Protein AF-A0A920RBY9-F1 (afdb_monomer)

pLDDT: mean 85.94, std 13.8, range [39.0, 98.31]

Secondary structure (DSSP, 8-state):
-----HHHHHHHHHHHHSGGGGG-GGGS-S-EEEEEETT-HHHHHHHHH-EEEEEEEETTEEEEEEEEEEEPPTTSHHHHHHHHHHHHH-TT--SSEEEEEEEE-GGG-EEESPPPP-

Radius of gyration: 16.88 Å; Cα contacts (8 Å, |Δi|>4): 147; chains: 1; bounding box: 34×37×51 Å

Nearest PDB structures (foldseek):
  2hti-assembly1_A-2  TM=7.138E-01  e=3.111E-03  Halalkalibacterium halodurans
  2iab-assembly1_A  TM=7.425E-01  e=2.241E-02  Streptomyces avermitilis
  2fhq-assembly1_B  TM=7.025E-01  e=1.764E-02  Bacteroides thetaiotaomicron VPI-5482
  5jab-assembly1_B  TM=7.226E-01  e=6.197E-02  Mycobacterium tuberculosis H37Rv
  5jab-assembly2_D  TM=7.260E-01  e=6.579E-02  Mycobacterium tuberculosis H37Rv

Structure (mmCIF, N/CA/C/O backbone):
data_AF-A0A920RBY9-F1
#
_entry.id   AF-A0A920RBY9-F1
#
loop_
_atom_site.group_PDB
_atom_site.id
_atom_site.type_symbol
_atom_site.label_atom_id
_atom_site.label_alt_id
_atom_site.label_comp_id
_atom_site.label_asym_id
_atom_site.label_entity_id
_atom_site.label_seq_id
_atom_site.pdbx_PDB_ins_code
_atom_site.Cartn_x
_atom_site.Cartn_y
_atom_site.Cartn_z
_atom_site.occupancy
_atom_site.B_iso_or_equiv
_atom_site.auth_seq_id
_atom_site.auth_comp_id
_atom_site.auth_asym_id
_atom_site.auth_atom_id
_atom_site.pdbx_PDB_model_num
ATOM 1 N N . MET A 1 1 ? 12.821 7.369 -33.695 1.00 39.00 1 MET A N 1
ATOM 2 C CA . MET A 1 1 ? 12.591 7.071 -32.265 1.00 39.00 1 MET A CA 1
ATOM 3 C C . MET A 1 1 ? 13.611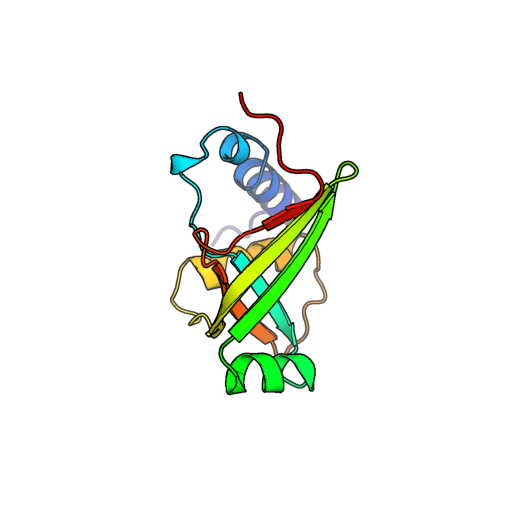 7.872 -31.462 1.00 39.00 1 MET A C 1
ATOM 5 O O . MET A 1 1 ? 14.783 7.532 -31.492 1.00 39.00 1 MET A O 1
ATOM 9 N N . LYS A 1 2 ? 13.224 9.024 -30.893 1.00 44.34 2 LYS A N 1
ATOM 10 C CA . LYS A 1 2 ? 14.146 9.875 -30.120 1.00 44.34 2 LYS A CA 1
ATOM 11 C C . LYS A 1 2 ? 14.302 9.269 -28.726 1.00 44.34 2 LYS A C 1
ATOM 13 O O . LYS A 1 2 ? 13.374 9.325 -27.925 1.00 44.34 2 LYS A O 1
ATOM 18 N N . THR A 1 3 ? 15.452 8.666 -28.452 1.00 47.91 3 THR A N 1
ATOM 19 C CA . THR A 1 3 ? 15.826 8.254 -27.097 1.00 47.91 3 THR A CA 1
ATOM 20 C C . THR A 1 3 ? 16.058 9.526 -26.291 1.00 47.91 3 THR A C 1
ATOM 22 O O . THR A 1 3 ? 17.083 10.178 -26.459 1.00 47.91 3 THR A O 1
ATOM 25 N N . HIS A 1 4 ? 15.082 9.932 -25.477 1.00 60.00 4 HIS A N 1
ATOM 26 C CA . HIS A 1 4 ? 15.275 11.054 -24.563 1.00 60.00 4 HIS A CA 1
ATOM 27 C C . HIS A 1 4 ? 16.429 10.729 -23.610 1.00 60.00 4 HIS A C 1
ATOM 29 O O . HIS A 1 4 ? 16.487 9.617 -23.056 1.00 60.00 4 HIS A O 1
ATOM 35 N N . ASP A 1 5 ? 17.329 11.699 -23.438 1.00 78.38 5 ASP A N 1
ATOM 36 C CA . ASP A 1 5 ? 18.425 11.647 -22.476 1.00 78.38 5 ASP A CA 1
ATOM 37 C C . ASP A 1 5 ? 17.879 11.141 -21.122 1.00 78.38 5 ASP A C 1
ATOM 39 O O . ASP A 1 5 ? 16.795 11.570 -20.700 1.00 78.38 5 ASP A O 1
ATOM 43 N N . PRO A 1 6 ? 18.541 10.177 -20.451 1.00 71.69 6 PRO A N 1
ATOM 44 C CA . PRO A 1 6 ? 18.132 9.712 -19.126 1.00 71.69 6 PRO A CA 1
ATOM 45 C C . PRO A 1 6 ? 17.826 10.850 -18.138 1.00 71.69 6 PRO A C 1
ATOM 47 O O . PRO A 1 6 ? 16.882 10.736 -17.356 1.00 71.69 6 PRO A O 1
ATOM 50 N N . LYS A 1 7 ? 18.561 11.966 -18.216 1.00 74.31 7 LYS A N 1
ATOM 51 C CA . LYS A 1 7 ? 18.362 13.168 -17.400 1.00 74.31 7 LYS A CA 1
ATOM 52 C C . LYS A 1 7 ? 17.057 13.894 -17.735 1.00 74.31 7 LYS A C 1
ATOM 54 O O . LYS A 1 7 ? 16.338 14.317 -16.828 1.00 74.31 7 LYS A O 1
ATOM 59 N N . ASP A 1 8 ? 16.707 13.986 -19.014 1.00 74.81 8 ASP A N 1
ATOM 60 C CA . ASP A 1 8 ? 15.453 14.604 -19.463 1.00 74.81 8 ASP A CA 1
ATOM 61 C C . ASP A 1 8 ? 14.240 13.747 -19.082 1.00 74.81 8 ASP A C 1
ATOM 63 O O . ASP A 1 8 ? 13.212 14.267 -18.649 1.00 74.81 8 ASP A O 1
ATOM 67 N N . ARG A 1 9 ? 14.366 12.415 -19.166 1.00 73.00 9 ARG A N 1
ATOM 68 C CA . ARG A 1 9 ? 13.328 11.492 -18.674 1.00 73.00 9 ARG A CA 1
ATOM 69 C C . ARG A 1 9 ? 13.141 11.595 -17.167 1.00 73.00 9 ARG A C 1
ATOM 71 O O . ARG A 1 9 ? 12.005 11.679 -16.711 1.00 73.00 9 ARG A O 1
ATOM 78 N N . TYR A 1 10 ? 14.236 11.610 -16.409 1.00 71.75 10 TYR A N 1
ATOM 79 C CA . TYR A 1 10 ? 14.188 11.723 -14.955 1.00 71.75 10 TYR A CA 1
ATOM 80 C C . TYR A 1 10 ? 13.546 13.042 -14.508 1.00 71.75 10 TYR A C 1
ATOM 82 O O . TYR A 1 10 ? 12.612 13.040 -13.713 1.00 71.75 10 TYR A O 1
ATOM 90 N N . SER A 1 11 ? 13.991 14.168 -15.070 1.00 74.06 11 SER A N 1
ATOM 91 C CA . SER A 1 11 ? 13.443 15.495 -14.753 1.00 74.06 11 SER A CA 1
ATOM 92 C C . SER A 1 11 ? 11.979 15.654 -15.180 1.00 74.06 11 SER A C 1
ATOM 94 O O . SER A 1 11 ? 11.176 16.208 -14.427 1.00 74.06 11 SER A O 1
ATOM 96 N N . GLY A 1 12 ? 11.599 15.124 -16.347 1.00 75.38 12 GLY A N 1
ATOM 97 C CA . GLY A 1 12 ? 10.210 15.089 -16.799 1.00 75.38 12 GLY A CA 1
ATO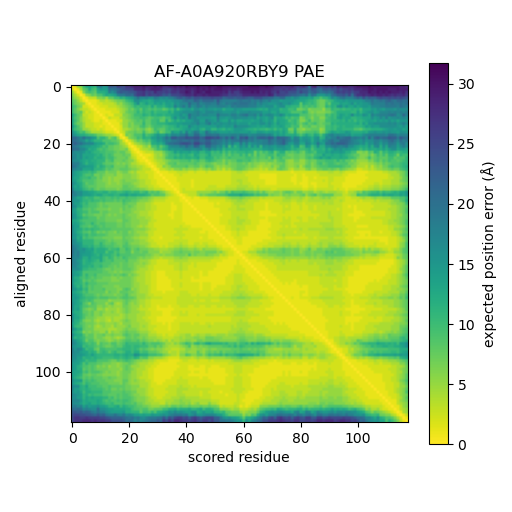M 98 C C . GLY A 1 12 ? 9.310 14.269 -15.873 1.00 75.38 12 GLY A C 1
ATOM 99 O O . GLY A 1 12 ? 8.233 14.739 -15.503 1.00 75.38 12 GLY A O 1
ATOM 100 N N . ALA A 1 13 ? 9.771 13.088 -15.452 1.00 72.81 13 ALA A N 1
ATOM 101 C CA . ALA A 1 13 ? 9.050 12.232 -14.516 1.00 72.81 13 ALA A CA 1
ATOM 102 C C . ALA A 1 13 ? 8.938 12.869 -13.124 1.00 72.81 13 ALA A C 1
ATOM 104 O O . ALA A 1 13 ? 7.857 12.866 -12.549 1.00 72.81 13 ALA A O 1
ATOM 105 N N . LEU A 1 14 ? 10.003 13.499 -12.616 1.00 74.38 14 LEU A N 1
ATOM 106 C CA . LEU A 1 14 ? 9.981 14.202 -11.331 1.00 74.38 14 LEU A CA 1
ATOM 107 C C . LEU A 1 14 ? 8.987 15.371 -11.335 1.00 74.38 14 LEU A C 1
ATOM 109 O O . LEU A 1 14 ? 8.255 15.567 -10.372 1.00 74.38 14 LEU A O 1
ATOM 113 N N . ARG A 1 15 ? 8.908 16.124 -12.439 1.00 73.50 15 ARG A N 1
ATOM 114 C CA . ARG A 1 15 ? 7.911 17.192 -12.599 1.00 73.50 15 ARG A CA 1
ATOM 115 C C . ARG A 1 15 ? 6.484 16.643 -12.672 1.00 73.50 15 ARG A C 1
ATOM 117 O O . ARG A 1 15 ? 5.571 17.285 -12.166 1.00 73.50 15 ARG A O 1
ATOM 124 N N . PHE A 1 16 ? 6.292 15.494 -13.318 1.00 69.69 16 PHE A N 1
ATOM 125 C CA . PHE A 1 16 ? 4.989 14.837 -13.435 1.00 69.69 16 PHE A CA 1
ATOM 126 C C . PHE A 1 16 ? 4.541 14.155 -12.135 1.00 69.69 16 PHE A C 1
ATOM 128 O O . PHE A 1 16 ? 3.351 14.090 -11.890 1.00 69.69 16 PHE A O 1
ATOM 135 N N . LEU A 1 17 ? 5.464 13.673 -11.303 1.00 66.31 17 LEU A N 1
ATOM 136 C CA . LEU A 1 17 ? 5.172 13.029 -10.014 1.00 66.31 17 LEU A CA 1
ATOM 137 C C . LEU A 1 17 ? 5.260 14.005 -8.821 1.00 66.31 17 LEU A C 1
ATOM 139 O O . LEU A 1 17 ? 5.074 13.599 -7.678 1.00 66.31 17 LEU A O 1
ATOM 143 N N . GLY A 1 18 ? 5.588 15.276 -9.075 1.00 63.91 18 GLY A N 1
ATOM 144 C CA . GLY A 1 18 ? 5.779 16.312 -8.058 1.00 63.91 18 GLY A CA 1
ATOM 145 C C . GLY A 1 18 ? 4.481 16.864 -7.454 1.00 63.91 18 GLY A C 1
ATOM 146 O O . GLY A 1 18 ? 3.380 16.581 -7.917 1.00 63.91 18 GLY A O 1
ATOM 147 N N . GLU A 1 19 ? 4.637 17.719 -6.438 1.00 52.81 19 GLU A N 1
ATOM 148 C CA . GLU A 1 19 ? 3.653 18.132 -5.413 1.00 52.81 19 GLU A CA 1
ATOM 149 C C . GLU A 1 19 ? 2.241 18.562 -5.849 1.00 52.81 19 GLU A C 1
ATOM 151 O O . GLU A 1 19 ? 1.346 18.610 -5.006 1.00 52.81 19 GLU A O 1
ATOM 156 N N . ARG A 1 20 ? 1.994 18.864 -7.129 1.00 52.19 20 ARG A N 1
ATOM 157 C CA . ARG A 1 20 ? 0.692 19.391 -7.581 1.00 52.19 20 ARG A CA 1
ATOM 158 C C . ARG A 1 20 ? -0.477 18.438 -7.324 1.00 52.19 20 ARG A C 1
ATOM 160 O O . ARG A 1 20 ? -1.597 18.913 -7.179 1.00 52.19 20 ARG A O 1
ATOM 167 N N . TYR A 1 21 ? -0.221 17.134 -7.232 1.00 54.66 21 TYR A N 1
ATOM 168 C CA . TYR A 1 21 ? -1.268 16.136 -7.013 1.00 54.66 21 TYR A CA 1
ATOM 169 C C . TYR A 1 21 ? -1.724 16.050 -5.551 1.00 54.66 21 TYR A C 1
ATOM 171 O O . TYR A 1 21 ? -2.881 15.745 -5.315 1.00 54.66 21 TYR A O 1
ATOM 179 N N . TYR A 1 22 ? -0.893 16.413 -4.562 1.00 57.78 22 TYR A N 1
ATOM 180 C CA . TYR A 1 22 ? -1.268 16.327 -3.135 1.00 57.78 22 TYR A CA 1
ATOM 181 C C . TYR A 1 22 ? -2.269 17.392 -2.672 1.00 57.78 22 TYR A C 1
ATOM 183 O O . TYR A 1 22 ? -2.762 17.321 -1.551 1.00 57.78 22 TYR A O 1
ATOM 191 N N . GLN A 1 23 ? -2.587 18.370 -3.522 1.00 65.31 23 GLN A N 1
ATOM 192 C CA . GLN A 1 23 ? -3.504 19.465 -3.194 1.00 65.31 23 GLN A CA 1
ATOM 193 C C . GLN A 1 23 ? -4.961 19.193 -3.604 1.00 65.31 23 GLN A C 1
ATOM 195 O O . GLN A 1 23 ? -5.825 20.016 -3.310 1.00 65.31 23 GLN A O 1
ATOM 200 N N . ARG A 1 24 ? -5.243 18.072 -4.284 1.00 71.56 24 ARG A N 1
ATOM 201 C CA . ARG A 1 24 ? -6.582 17.714 -4.783 1.00 71.56 24 ARG A CA 1
ATOM 202 C C . ARG A 1 24 ? -7.005 16.335 -4.269 1.00 71.56 24 ARG A C 1
ATOM 204 O O . ARG A 1 24 ? -6.764 15.342 -4.952 1.00 71.56 24 ARG A O 1
ATOM 211 N N . PRO A 1 25 ? -7.573 16.246 -3.052 1.00 69.06 25 PRO A N 1
ATOM 212 C CA . PRO A 1 25 ? -7.907 14.967 -2.419 1.00 69.06 25 PRO A CA 1
ATOM 213 C C . PRO A 1 25 ? -8.912 14.136 -3.231 1.00 69.06 25 PRO A C 1
ATOM 215 O O . PRO A 1 25 ? -8.870 12.913 -3.190 1.00 69.06 25 PRO A O 1
ATOM 218 N N . ASP A 1 26 ? -9.778 14.788 -4.003 1.00 75.38 26 ASP A N 1
ATOM 219 C CA . ASP A 1 26 ? -10.773 14.181 -4.890 1.00 75.38 26 ASP A CA 1
ATOM 220 C C . ASP A 1 26 ? -10.177 13.533 -6.151 1.00 75.38 26 ASP A C 1
ATOM 222 O O . ASP A 1 26 ? -10.822 12.692 -6.775 1.00 75.38 26 ASP A O 1
ATOM 226 N N . GLU A 1 27 ? -8.941 13.883 -6.515 1.00 76.88 27 GLU A N 1
ATOM 227 C CA . GLU A 1 27 ? -8.221 13.269 -7.636 1.00 76.88 27 GLU A CA 1
ATOM 228 C C . GLU A 1 27 ? -7.426 12.018 -7.215 1.00 76.88 27 GLU A C 1
ATOM 230 O O . GLU A 1 27 ? -6.832 11.348 -8.066 1.00 76.88 27 GLU A O 1
ATOM 235 N N . PHE A 1 28 ? -7.412 11.670 -5.921 1.00 76.88 28 PHE A N 1
ATOM 236 C CA . PHE A 1 28 ? -6.749 10.459 -5.446 1.00 76.88 28 PHE A CA 1
ATOM 237 C C . PHE A 1 28 ? -7.584 9.218 -5.724 1.00 76.88 28 PHE A C 1
ATOM 239 O O . PHE A 1 28 ? -8.777 9.145 -5.434 1.00 76.88 28 PHE A O 1
ATOM 246 N N . VAL A 1 29 ? -6.909 8.194 -6.242 1.00 81.94 29 VAL A N 1
ATOM 247 C CA . VAL A 1 29 ? -7.469 6.849 -6.261 1.00 81.94 29 VAL A CA 1
ATOM 248 C C . VAL A 1 29 ? -7.412 6.298 -4.847 1.00 81.94 29 VAL A C 1
ATOM 250 O O . VAL A 1 29 ? -6.365 6.304 -4.204 1.00 81.94 29 VAL A O 1
ATOM 253 N N . ASP A 1 30 ? -8.546 5.779 -4.402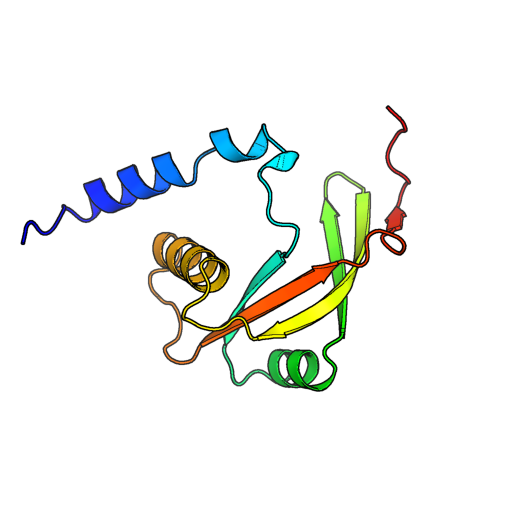 1.00 87.50 30 ASP A N 1
ATOM 254 C CA . ASP A 1 30 ? -8.767 5.296 -3.044 1.00 87.50 30 ASP A CA 1
ATOM 255 C C . ASP A 1 30 ? -8.153 3.907 -2.754 1.00 87.50 30 ASP A C 1
ATOM 257 O O . ASP A 1 30 ? -8.493 3.232 -1.785 1.00 87.50 30 ASP A O 1
ATOM 261 N N . GLU A 1 31 ? -7.246 3.447 -3.617 1.00 94.31 31 GLU A N 1
ATOM 262 C CA . GLU A 1 31 ? -6.561 2.164 -3.503 1.00 94.31 31 GLU A CA 1
ATOM 263 C C . GLU A 1 31 ? -5.054 2.397 -3.377 1.00 94.31 31 GLU A C 1
ATOM 265 O O . GLU A 1 31 ? -4.399 2.948 -4.267 1.00 94.31 31 GLU A O 1
ATOM 270 N N . LEU A 1 32 ? -4.485 1.940 -2.264 1.00 94.81 32 LEU A N 1
ATOM 271 C CA . LEU A 1 32 ? -3.048 1.996 -2.022 1.00 94.81 32 LEU A CA 1
ATOM 272 C C . LEU A 1 32 ? -2.372 0.842 -2.765 1.00 94.81 32 LEU A C 1
ATOM 274 O O . LEU A 1 32 ? -2.932 -0.245 -2.880 1.00 94.81 32 LEU A O 1
ATOM 278 N N . THR A 1 33 ? -1.146 1.040 -3.249 1.00 96.56 33 THR A N 1
ATOM 279 C CA . THR A 1 33 ? -0.422 -0.004 -3.990 1.00 96.56 33 THR A CA 1
ATOM 280 C C . THR A 1 33 ? 1.001 -0.192 -3.494 1.00 96.56 33 THR A C 1
ATOM 282 O O .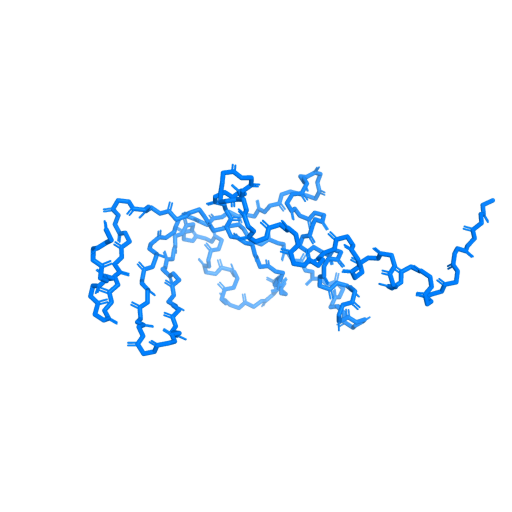 THR A 1 33 ? 1.667 0.756 -3.081 1.00 96.56 33 THR A O 1
ATOM 285 N N . ALA A 1 34 ? 1.495 -1.428 -3.570 1.00 95.50 34 ALA A N 1
ATOM 286 C CA . ALA A 1 34 ? 2.884 -1.754 -3.271 1.00 95.50 34 ALA A CA 1
ATOM 287 C C . ALA A 1 34 ? 3.474 -2.675 -4.340 1.00 95.50 34 ALA A C 1
ATOM 289 O O . ALA A 1 34 ? 2.845 -3.649 -4.755 1.00 95.50 34 ALA A O 1
ATOM 290 N N . LEU A 1 35 ? 4.709 -2.385 -4.756 1.00 96.00 35 LEU A N 1
ATOM 291 C CA . LEU A 1 35 ? 5.512 -3.296 -5.564 1.00 96.00 35 LEU A CA 1
ATOM 292 C C . LEU A 1 35 ? 6.217 -4.276 -4.625 1.00 96.00 35 LEU A C 1
ATOM 294 O O . LEU A 1 35 ? 6.990 -3.872 -3.757 1.00 96.00 35 LEU A O 1
ATOM 298 N N . CYS A 1 36 ? 5.962 -5.567 -4.803 1.00 94.69 36 CYS A N 1
ATOM 299 C CA . CYS A 1 36 ? 6.488 -6.618 -3.944 1.00 94.69 36 CYS A CA 1
ATOM 300 C C . CYS A 1 36 ? 7.201 -7.696 -4.760 1.00 94.69 36 CYS A C 1
ATOM 302 O O . CYS A 1 36 ? 6.846 -7.970 -5.906 1.00 94.69 36 CYS A O 1
ATOM 304 N N . GLN A 1 37 ? 8.176 -8.366 -4.151 1.00 92.19 37 GLN A N 1
ATOM 305 C CA . GLN A 1 37 ? 8.769 -9.569 -4.728 1.00 92.19 37 GLN A CA 1
ATOM 306 C C . GLN A 1 37 ? 7.829 -10.764 -4.521 1.00 92.19 37 GLN A C 1
ATOM 308 O O . GLN A 1 37 ? 7.379 -11.022 -3.401 1.00 92.19 37 GLN A O 1
ATOM 313 N N . VAL A 1 38 ? 7.550 -11.504 -5.597 1.00 86.56 38 VAL A N 1
ATOM 314 C CA . VAL A 1 38 ? 6.463 -12.503 -5.632 1.00 86.56 38 VAL A CA 1
ATOM 315 C C . VAL A 1 38 ? 6.663 -13.680 -4.658 1.00 86.56 38 VAL A C 1
ATOM 317 O O . VAL A 1 38 ? 5.696 -14.232 -4.140 1.00 86.56 38 VAL A O 1
ATOM 320 N N . ASP A 1 39 ? 7.913 -14.038 -4.352 1.00 83.94 39 ASP A N 1
ATOM 321 C CA . ASP A 1 39 ? 8.254 -15.276 -3.631 1.00 83.94 39 ASP A CA 1
ATOM 322 C C . ASP A 1 39 ? 8.396 -15.141 -2.116 1.00 83.94 39 ASP A C 1
ATOM 324 O O . ASP A 1 39 ? 8.854 -16.061 -1.437 1.00 83.94 39 ASP A O 1
ATOM 328 N N . THR A 1 40 ? 7.977 -14.013 -1.554 1.00 92.25 40 THR A N 1
ATOM 329 C CA . THR A 1 40 ? 8.000 -13.848 -0.100 1.00 92.25 40 THR A CA 1
ATOM 330 C C . THR A 1 40 ? 6.800 -14.544 0.547 1.00 92.25 40 THR A C 1
ATOM 332 O O . THR A 1 40 ? 5.683 -14.523 0.023 1.00 92.25 40 THR A O 1
ATOM 335 N N . LEU A 1 41 ? 7.009 -15.138 1.729 1.00 95.44 41 LEU A N 1
ATOM 336 C CA . LEU A 1 41 ? 5.922 -15.731 2.523 1.00 95.44 41 LEU A CA 1
ATOM 337 C C . LEU A 1 41 ? 4.813 -14.711 2.815 1.00 95.44 41 LEU A C 1
ATOM 339 O O . LEU A 1 41 ? 3.635 -15.060 2.792 1.00 95.44 41 LEU A O 1
ATOM 343 N N . LEU A 1 42 ? 5.195 -13.449 3.026 1.00 94.75 42 LEU A N 1
ATOM 344 C CA . LEU A 1 42 ? 4.272 -12.344 3.253 1.00 94.75 42 LEU A CA 1
ATOM 345 C C . LEU A 1 42 ? 3.329 -12.132 2.063 1.00 94.75 42 LEU A C 1
ATOM 347 O O . LEU A 1 42 ? 2.117 -12.145 2.248 1.00 94.75 42 LEU A O 1
ATOM 351 N N . VAL A 1 43 ? 3.859 -11.985 0.844 1.00 95.31 43 VAL A N 1
ATOM 352 C CA . VAL A 1 43 ? 3.035 -11.771 -0.360 1.00 95.31 43 VAL A CA 1
ATOM 353 C C . VAL A 1 43 ? 2.086 -12.942 -0.589 1.00 95.31 43 VAL A C 1
ATOM 355 O O . VAL A 1 43 ? 0.904 -12.732 -0.854 1.00 95.31 43 VAL A O 1
ATOM 358 N N . ARG A 1 44 ? 2.569 -14.177 -0.416 1.00 94.75 44 ARG A N 1
ATOM 359 C CA . ARG A 1 44 ? 1.728 -15.376 -0.537 1.00 94.75 44 ARG A CA 1
ATOM 360 C C . ARG A 1 44 ? 0.583 -15.367 0.476 1.00 94.75 44 ARG A C 1
ATOM 362 O O . ARG A 1 44 ? -0.553 -15.653 0.109 1.00 94.75 44 ARG A O 1
ATOM 369 N N . ALA A 1 45 ? 0.862 -15.002 1.728 1.00 96.31 45 ALA A N 1
ATOM 370 C CA . ALA A 1 45 ? -0.160 -14.892 2.765 1.00 96.31 45 ALA A CA 1
ATOM 371 C C . ALA A 1 45 ? -1.178 -13.782 2.457 1.00 96.31 45 ALA A C 1
ATOM 373 O O . ALA A 1 45 ? -2.378 -14.017 2.574 1.00 96.31 45 ALA A O 1
ATOM 374 N N . LEU A 1 46 ? -0.716 -12.609 2.018 1.00 96.94 46 LEU A N 1
ATOM 375 C CA . LEU A 1 46 ? -1.574 -11.477 1.661 1.00 96.94 46 LEU A CA 1
ATOM 376 C C . LEU A 1 46 ? -2.523 -11.822 0.508 1.00 96.94 46 LEU A C 1
ATOM 378 O O . LEU A 1 46 ? -3.726 -11.592 0.620 1.00 96.94 46 LEU A O 1
ATOM 382 N N . VAL A 1 47 ? -2.010 -12.440 -0.560 1.00 94.69 47 VAL A N 1
ATOM 383 C CA . VAL A 1 47 ? -2.823 -12.868 -1.709 1.00 94.69 47 VAL A CA 1
ATOM 384 C C . VAL A 1 47 ? -3.812 -13.965 -1.313 1.00 94.69 47 VAL A C 1
ATOM 386 O O . VAL A 1 47 ? -4.971 -13.906 -1.707 1.00 94.69 47 VAL A O 1
ATOM 389 N N . ALA A 1 48 ? -3.396 -14.942 -0.502 1.00 96.00 48 ALA A N 1
ATOM 390 C CA . ALA A 1 48 ? -4.272 -16.036 -0.082 1.00 96.00 48 ALA A CA 1
ATOM 391 C C . ALA A 1 48 ? -5.379 -15.589 0.886 1.00 96.00 48 ALA A C 1
ATOM 393 O O . ALA A 1 48 ? -6.478 -16.140 0.865 1.00 96.00 48 ALA A O 1
ATOM 394 N N . LYS A 1 49 ? -5.094 -14.624 1.769 1.00 97.31 49 LYS A N 1
ATOM 395 C CA . LYS A 1 49 ? -6.067 -14.113 2.748 1.00 97.31 49 LYS A CA 1
ATOM 396 C C . LYS A 1 49 ? -6.948 -13.002 2.188 1.00 97.31 49 LYS A C 1
ATOM 398 O O . LYS A 1 49 ? -8.032 -12.790 2.727 1.00 97.31 49 LYS A O 1
ATOM 403 N N . GLN A 1 50 ? -6.478 -12.292 1.159 1.00 98.00 50 GLN A N 1
ATOM 404 C CA . GLN A 1 50 ? -7.146 -11.147 0.525 1.00 98.00 50 GLN A CA 1
ATOM 405 C C . GLN A 1 50 ? -7.563 -10.047 1.508 1.00 98.00 50 GLN A C 1
ATOM 407 O O . GLN A 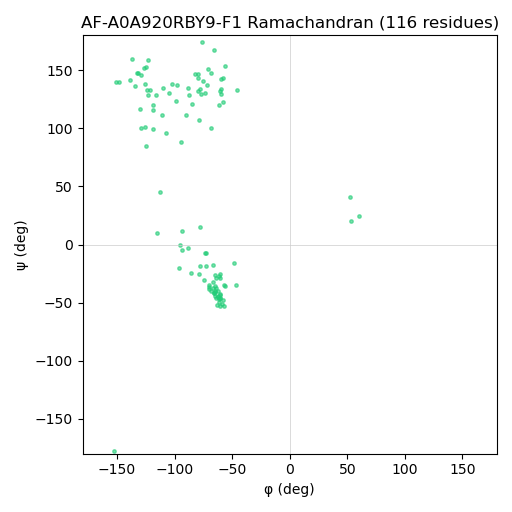1 50 ? -8.455 -9.247 1.225 1.00 98.00 50 GLN A O 1
ATOM 412 N N . LYS A 1 51 ? -6.945 -10.026 2.691 1.00 97.38 51 LYS A N 1
ATOM 413 C CA . LYS A 1 51 ? -7.241 -9.110 3.784 1.00 97.38 51 LYS A CA 1
ATOM 414 C C . LYS A 1 51 ? -5.988 -8.884 4.607 1.00 97.38 51 LYS A C 1
ATOM 416 O O . LYS A 1 51 ? -5.248 -9.827 4.895 1.00 97.38 51 LYS A O 1
ATOM 421 N N . CYS A 1 52 ? -5.789 -7.646 5.021 1.00 97.81 52 CYS A N 1
ATOM 422 C CA . CYS A 1 52 ? -4.782 -7.265 6.000 1.00 97.81 52 CYS A CA 1
ATOM 423 C C . CYS A 1 52 ? -5.233 -5.997 6.721 1.00 97.81 52 CYS A C 1
ATOM 425 O O . CYS A 1 52 ? -6.309 -5.471 6.448 1.00 97.81 52 CYS A O 1
ATOM 427 N N . ALA A 1 53 ? -4.393 -5.492 7.613 1.00 97.00 53 ALA A N 1
ATOM 428 C CA . ALA A 1 53 ? -4.484 -4.113 8.046 1.00 97.00 53 ALA A CA 1
ATOM 429 C C . ALA A 1 53 ? -3.146 -3.430 7.792 1.00 97.00 53 ALA A C 1
ATOM 431 O O . ALA A 1 53 ? -2.093 -3.998 8.095 1.00 97.00 53 ALA A O 1
ATOM 432 N N . LEU A 1 54 ? -3.196 -2.242 7.203 1.00 97.06 54 LEU A N 1
ATOM 433 C CA . LEU A 1 54 ? -2.039 -1.372 7.082 1.00 97.06 54 LEU A CA 1
ATOM 434 C C . LEU A 1 54 ? -1.964 -0.497 8.329 1.00 97.06 54 LEU A C 1
ATOM 436 O O . LEU A 1 54 ? -2.974 0.047 8.774 1.00 97.06 54 LEU A O 1
ATOM 440 N N . ARG A 1 55 ? -0.763 -0.376 8.891 1.00 96.50 55 ARG A N 1
ATOM 441 C CA . ARG A 1 55 ? -0.475 0.512 10.013 1.00 96.50 55 ARG A CA 1
ATOM 442 C C . ARG A 1 55 ? 0.512 1.573 9.553 1.00 96.50 55 ARG A C 1
ATOM 444 O O . ARG A 1 55 ? 1.556 1.223 9.006 1.00 96.50 55 ARG A O 1
ATOM 451 N N . PHE A 1 56 ? 0.188 2.835 9.802 1.00 94.31 56 PHE A N 1
ATOM 452 C CA . PHE A 1 56 ? 1.065 3.966 9.521 1.00 94.31 56 PHE A CA 1
ATOM 453 C C . PHE A 1 56 ? 1.292 4.758 10.799 1.00 94.31 56 PHE A C 1
ATOM 455 O O . PHE A 1 56 ? 0.331 5.139 11.455 1.00 94.31 56 PHE A O 1
ATOM 462 N N . ASP A 1 57 ? 2.546 5.032 11.134 1.00 94.44 57 ASP A N 1
ATOM 463 C CA . ASP A 1 57 ? 2.912 5.881 12.264 1.00 94.44 57 ASP A CA 1
ATOM 464 C C . ASP A 1 57 ? 3.52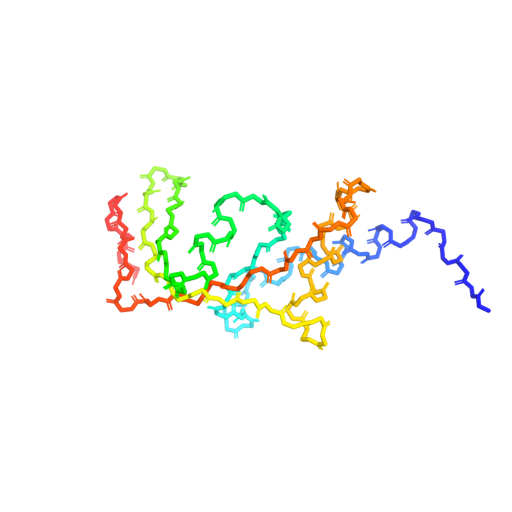4 7.175 11.696 1.00 94.44 57 ASP A C 1
ATOM 466 O O . ASP A 1 57 ? 4.589 7.148 11.074 1.00 94.44 57 ASP A O 1
ATOM 470 N N . ALA A 1 58 ? 2.835 8.308 11.851 1.00 88.44 58 ALA A N 1
ATOM 471 C CA . ALA A 1 58 ? 3.260 9.602 11.317 1.00 88.44 58 ALA A CA 1
ATOM 472 C C . ALA A 1 58 ? 2.798 10.753 12.219 1.00 88.44 58 ALA A C 1
ATOM 474 O O . ALA A 1 58 ? 1.678 10.750 12.712 1.00 88.44 58 ALA A O 1
ATOM 475 N N . HIS A 1 59 ? 3.650 11.763 12.421 1.00 87.75 59 HIS A N 1
ATOM 476 C CA . HIS A 1 59 ? 3.302 12.988 13.160 1.00 87.75 59 HIS A CA 1
ATOM 477 C C . HIS A 1 59 ? 2.695 12.753 14.562 1.00 87.75 59 HIS A C 1
ATOM 479 O O . HIS A 1 59 ? 1.772 13.454 14.963 1.00 87.75 59 HIS A O 1
ATOM 485 N N . ASN A 1 60 ? 3.229 11.786 15.320 1.00 90.75 60 ASN A N 1
ATOM 486 C CA . ASN A 1 60 ? 2.697 11.348 16.623 1.00 90.75 60 ASN A CA 1
ATOM 487 C C . ASN A 1 60 ? 1.256 10.807 16.569 1.00 90.75 60 ASN A C 1
ATOM 489 O O . ASN A 1 60 ? 0.554 10.826 17.577 1.00 90.75 60 ASN A O 1
ATOM 493 N N . GLN A 1 61 ? 0.834 10.315 15.407 1.00 93.06 61 GLN A N 1
ATOM 494 C CA . GLN A 1 61 ? -0.440 9.650 15.197 1.00 93.06 61 GLN A CA 1
ATOM 495 C C . GLN A 1 61 ? -0.206 8.281 14.557 1.00 93.06 61 GLN A C 1
ATOM 497 O O . GLN A 1 61 ? 0.632 8.121 13.668 1.00 93.06 61 GLN A O 1
ATOM 502 N N . THR A 1 62 ? -0.944 7.282 15.025 1.00 95.56 62 THR A N 1
ATOM 503 C CA . THR A 1 62 ? -0.987 5.946 14.430 1.00 95.56 62 THR A CA 1
ATOM 504 C C . THR A 1 62 ? -2.293 5.801 13.674 1.00 95.56 62 THR A C 1
ATOM 506 O O . THR A 1 62 ? -3.343 6.060 14.245 1.00 95.56 62 THR A O 1
ATOM 509 N N . TYR A 1 63 ? -2.248 5.343 12.429 1.00 94.31 63 TYR A N 1
ATOM 510 C CA . TYR A 1 63 ? -3.417 5.013 11.621 1.00 94.31 63 TYR A CA 1
ATOM 511 C C . TYR A 1 63 ? -3.489 3.507 11.425 1.00 94.31 63 TYR A C 1
ATOM 513 O O . TYR A 1 63 ? -2.487 2.875 11.082 1.00 94.31 63 TYR A O 1
ATOM 521 N N . TYR A 1 64 ? -4.677 2.942 11.600 1.00 96.94 64 TYR A N 1
ATOM 522 C CA . TYR A 1 64 ? -4.972 1.540 11.349 1.00 96.94 64 TYR A CA 1
ATOM 523 C C . TYR A 1 64 ? -6.037 1.437 10.259 1.00 96.94 64 TYR A C 1
ATOM 525 O O . TYR A 1 64 ? -7.164 1.894 10.436 1.00 96.94 64 TYR A O 1
ATOM 533 N N . LEU A 1 65 ? -5.671 0.847 9.120 1.00 96.25 65 LEU A N 1
ATOM 534 C CA . LEU A 1 65 ? -6.521 0.732 7.937 1.00 96.25 65 LEU A CA 1
ATOM 535 C C . LEU A 1 65 ? -6.763 -0.746 7.616 1.00 96.25 65 LEU A C 1
ATOM 537 O O . LEU A 1 65 ? -5.900 -1.387 7.008 1.00 96.25 65 LEU A O 1
ATOM 541 N N . PRO A 1 66 ? -7.912 -1.326 7.998 1.00 98.00 66 PRO A N 1
ATOM 542 C CA . PRO A 1 66 ? -8.328 -2.622 7.481 1.00 98.00 66 PRO A CA 1
ATOM 543 C C . PRO A 1 66 ? -8.476 -2.544 5.961 1.00 98.00 66 PRO A C 1
ATOM 545 O O . PRO A 1 66 ? -9.161 -1.661 5.454 1.00 98.00 66 PRO A O 1
ATOM 548 N N . CYS A 1 67 ? -7.864 -3.469 5.226 1.00 98.19 67 CYS A N 1
ATOM 549 C CA . CYS A 1 67 ? -7.882 -3.473 3.767 1.00 98.19 67 CYS A CA 1
ATOM 550 C C . CYS A 1 67 ? -8.302 -4.830 3.212 1.00 98.19 67 CYS A C 1
ATOM 552 O O . CYS A 1 67 ? -7.930 -5.882 3.743 1.00 98.19 67 CYS A O 1
ATOM 554 N N . SER A 1 68 ? -9.003 -4.803 2.078 1.00 98.19 68 SER A N 1
ATOM 555 C CA . SER A 1 68 ? -9.007 -5.944 1.161 1.00 98.19 68 SER A CA 1
ATOM 556 C C . SER A 1 68 ? -7.768 -5.892 0.268 1.00 98.19 68 SER A C 1
ATOM 558 O O . SER A 1 68 ? -7.266 -4.811 -0.042 1.00 98.19 68 SER A O 1
ATOM 560 N N . VAL A 1 69 ? -7.245 -7.060 -0.098 1.00 98.31 69 VAL A N 1
ATOM 561 C CA . VAL A 1 69 ? -5.997 -7.197 -0.854 1.00 98.31 69 VAL A CA 1
ATOM 562 C C . VAL A 1 69 ? -6.256 -7.938 -2.152 1.00 98.31 69 VAL A C 1
ATOM 564 O O . VAL A 1 69 ? -6.874 -9.006 -2.157 1.00 98.31 69 VAL A O 1
ATOM 567 N N . ARG A 1 70 ? -5.720 -7.405 -3.248 1.00 97.12 70 ARG A N 1
ATOM 568 C CA . ARG A 1 70 ? -5.745 -8.045 -4.565 1.00 97.12 70 ARG A CA 1
ATOM 569 C C . ARG A 1 70 ? -4.403 -7.914 -5.271 1.00 97.12 70 ARG A C 1
ATOM 571 O O . ARG A 1 70 ? -3.609 -7.027 -4.970 1.00 97.12 70 ARG A O 1
ATOM 578 N N . SER A 1 71 ? -4.159 -8.779 -6.247 1.00 96.94 71 SER A N 1
ATOM 579 C CA . SER A 1 71 ? -3.120 -8.525 -7.245 1.00 96.94 71 SER A CA 1
ATOM 580 C C . SER A 1 71 ? -3.665 -7.556 -8.292 1.00 96.94 71 SER A C 1
ATOM 582 O O . SER A 1 71 ? -4.777 -7.747 -8.783 1.00 96.94 71 SER A O 1
ATOM 584 N N . VAL A 1 72 ? -2.891 -6.525 -8.619 1.00 97.56 72 VAL A N 1
ATOM 585 C CA . VAL A 1 72 ? -3.233 -5.552 -9.663 1.00 97.56 72 VAL A CA 1
ATOM 586 C C . VAL A 1 72 ? -2.721 -6.080 -11.001 1.00 97.56 72 VAL A C 1
ATOM 588 O O . VAL A 1 72 ? -1.556 -6.480 -11.105 1.00 97.56 72 VAL A O 1
ATOM 591 N N . ALA A 1 73 ? -3.584 -6.122 -12.015 1.00 96.75 73 ALA A N 1
ATOM 592 C CA . ALA A 1 73 ? -3.220 -6.610 -13.340 1.00 96.75 73 ALA A CA 1
ATOM 593 C C . ALA A 1 73 ? -2.281 -5.623 -14.048 1.00 96.75 73 ALA A C 1
ATOM 595 O O . ALA A 1 73 ? -2.336 -4.415 -13.820 1.00 96.75 73 ALA A O 1
ATOM 596 N N . LYS A 1 74 ? -1.408 -6.125 -14.929 1.00 95.06 74 LYS A N 1
ATOM 597 C CA . LYS A 1 74 ? -0.382 -5.297 -15.593 1.00 95.06 74 LYS A CA 1
ATOM 598 C C . LYS A 1 74 ? -0.984 -4.234 -16.506 1.00 95.06 74 LYS A C 1
ATOM 600 O O . LYS A 1 74 ? -0.349 -3.215 -16.768 1.00 95.06 74 LYS A O 1
ATOM 605 N N . GLU A 1 75 ? -2.184 -4.495 -16.999 1.00 96.00 75 GLU A N 1
ATOM 606 C CA . GLU A 1 75 ? -2.943 -3.656 -17.915 1.00 96.00 75 GLU A CA 1
ATOM 607 C C . GLU A 1 75 ? -3.611 -2.479 -17.187 1.00 96.00 75 GLU A C 1
ATOM 609 O O . GLU A 1 75 ? -3.975 -1.493 -17.825 1.00 96.00 75 GLU A O 1
ATOM 614 N N . GLU A 1 76 ? -3.752 -2.551 -15.859 1.00 95.25 76 GLU A N 1
ATOM 615 C CA . GLU A 1 76 ? -4.340 -1.479 -15.061 1.00 95.25 76 GLU A CA 1
ATOM 616 C C . GLU A 1 76 ? -3.368 -0.303 -14.891 1.00 95.25 76 GLU A C 1
ATOM 618 O O . GLU A 1 76 ? -2.173 -0.473 -14.622 1.00 95.25 76 GLU A O 1
ATOM 623 N N . SER A 1 77 ? -3.904 0.919 -14.953 1.00 92.00 77 SER A N 1
ATOM 624 C CA . SER A 1 77 ? -3.132 2.150 -14.740 1.00 92.00 77 SER A CA 1
ATOM 625 C C . SER A 1 77 ? -2.427 2.177 -13.382 1.00 92.00 77 SER A C 1
ATOM 627 O O . SER A 1 77 ? -1.308 2.679 -13.295 1.00 92.00 77 SER A O 1
ATOM 629 N N . LEU A 1 78 ? -3.042 1.600 -12.341 1.00 92.19 78 LEU A N 1
ATOM 630 C CA . LEU A 1 78 ? -2.444 1.492 -11.008 1.00 92.19 78 LEU A CA 1
ATOM 631 C C . LEU A 1 78 ? -1.142 0.691 -11.039 1.00 92.19 78 LEU A C 1
ATOM 633 O O . LEU A 1 78 ? -0.135 1.168 -10.527 1.00 92.19 78 LEU A O 1
ATOM 637 N N . TYR A 1 79 ? -1.114 -0.463 -11.714 1.00 95.44 79 TYR A N 1
ATOM 638 C CA . TYR A 1 79 ? 0.116 -1.245 -11.853 1.00 95.44 79 TYR A CA 1
ATOM 639 C 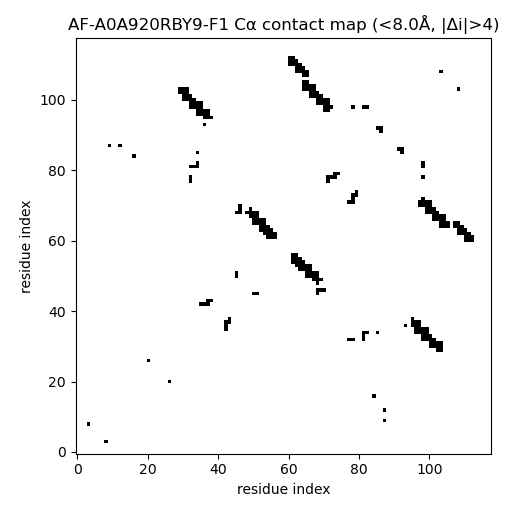C . TYR A 1 79 ? 1.218 -0.421 -12.519 1.00 95.44 79 TYR A C 1
ATOM 641 O O . TYR A 1 79 ? 2.353 -0.388 -12.037 1.00 95.44 79 TYR A O 1
ATOM 649 N N . GLN A 1 80 ? 0.889 0.247 -13.629 1.00 92.94 80 GLN A N 1
ATOM 650 C CA . GLN A 1 80 ? 1.853 1.050 -14.379 1.00 92.94 80 GLN A CA 1
ATOM 651 C C . GLN A 1 80 ? 2.394 2.198 -13.524 1.00 92.94 80 GLN A C 1
ATOM 653 O O . GLN A 1 80 ? 3.608 2.396 -13.472 1.00 92.94 80 GLN A O 1
ATOM 658 N N . LEU A 1 81 ? 1.520 2.908 -12.809 1.00 90.12 81 LEU A N 1
ATOM 659 C CA . LEU A 1 81 ? 1.909 3.997 -11.921 1.00 90.12 81 LEU A CA 1
ATOM 660 C C . LEU A 1 81 ? 2.871 3.506 -10.834 1.00 90.12 81 LEU A C 1
ATOM 662 O O . LEU A 1 81 ? 3.964 4.056 -10.698 1.00 90.12 81 LEU A O 1
ATOM 666 N N . THR A 1 82 ? 2.517 2.435 -10.117 1.00 92.81 82 THR A N 1
ATOM 667 C CA . THR A 1 82 ? 3.365 1.865 -9.062 1.00 92.81 82 THR A CA 1
ATOM 668 C C . THR A 1 82 ? 4.706 1.405 -9.624 1.00 92.81 82 THR A C 1
ATOM 670 O O . THR A 1 82 ? 5.755 1.710 -9.051 1.00 92.81 82 THR A O 1
ATOM 673 N N . TYR A 1 83 ? 4.699 0.689 -10.752 1.00 93.19 83 TYR A N 1
ATOM 674 C CA . TYR A 1 83 ? 5.912 0.163 -11.369 1.00 93.19 83 TYR A CA 1
ATOM 675 C C . TYR A 1 83 ? 6.852 1.282 -11.822 1.00 93.19 83 TYR A C 1
ATOM 677 O O . TYR A 1 83 ? 8.024 1.282 -11.445 1.00 93.19 83 TYR A O 1
ATOM 685 N N . TRP A 1 84 ? 6.358 2.252 -12.597 1.00 89.75 84 TRP A N 1
ATOM 686 C CA . TRP A 1 84 ? 7.194 3.322 -13.143 1.00 89.75 84 TRP A CA 1
ATOM 687 C C . TRP A 1 84 ? 7.676 4.291 -12.068 1.00 89.75 84 TRP A C 1
ATOM 689 O O . TRP A 1 84 ? 8.837 4.699 -12.121 1.00 89.75 84 TRP A O 1
ATOM 699 N N . HIS A 1 85 ? 6.845 4.587 -11.062 1.00 87.44 85 HIS A N 1
ATOM 700 C CA . HIS A 1 85 ? 7.269 5.347 -9.888 1.00 87.44 85 HIS A CA 1
ATOM 701 C C . HIS A 1 85 ? 8.444 4.650 -9.189 1.00 87.44 85 HIS A C 1
ATOM 703 O O . HIS A 1 85 ? 9.508 5.239 -9.017 1.00 87.44 85 HIS A O 1
ATOM 709 N N . ASN A 1 86 ? 8.305 3.363 -8.857 1.00 90.81 86 ASN A N 1
ATOM 710 C CA . ASN A 1 86 ? 9.382 2.619 -8.205 1.00 90.81 86 ASN A CA 1
ATOM 711 C C . ASN A 1 86 ? 10.620 2.491 -9.103 1.00 90.81 86 ASN A C 1
ATOM 713 O O . ASN A 1 86 ? 11.738 2.589 -8.608 1.00 90.81 86 ASN A O 1
ATOM 717 N N . ARG A 1 87 ? 10.451 2.315 -10.420 1.00 87.94 87 ARG A N 1
ATOM 718 C CA . ARG A 1 87 ? 11.567 2.165 -11.368 1.00 87.94 87 ARG A CA 1
ATOM 719 C C . ARG A 1 87 ? 12.390 3.440 -11.494 1.00 87.94 87 ARG A C 1
ATOM 721 O O . ARG A 1 87 ? 13.593 3.356 -11.739 1.00 87.94 87 ARG A O 1
ATOM 728 N N . LEU A 1 88 ? 11.747 4.597 -11.344 1.00 85.25 88 LEU A N 1
ATOM 729 C CA . LEU A 1 88 ? 12.405 5.897 -11.386 1.00 85.25 88 LEU A CA 1
ATOM 730 C C . LEU A 1 88 ? 13.388 6.076 -10.222 1.00 85.25 88 LEU A C 1
ATOM 732 O O . LEU A 1 88 ? 14.486 6.585 -10.434 1.00 85.25 88 LEU A O 1
ATOM 736 N N . PHE A 1 89 ? 13.005 5.637 -9.020 1.00 83.56 89 PHE A N 1
ATOM 737 C CA . PHE A 1 89 ? 13.801 5.810 -7.798 1.00 83.56 89 PHE A CA 1
ATOM 738 C C . PHE A 1 89 ? 14.658 4.591 -7.438 1.00 83.56 89 PHE A C 1
ATOM 740 O O . PHE A 1 89 ? 15.648 4.720 -6.723 1.00 83.56 89 PHE A O 1
ATOM 747 N N . ASN A 1 90 ? 14.317 3.412 -7.956 1.00 84.62 90 ASN A N 1
ATOM 748 C CA . ASN A 1 90 ? 15.065 2.179 -7.772 1.00 84.62 90 ASN A CA 1
ATOM 749 C C . ASN A 1 90 ? 15.327 1.518 -9.132 1.00 84.62 90 ASN A C 1
ATOM 751 O O . ASN A 1 90 ? 14.489 0.817 -9.703 1.00 84.62 90 ASN A O 1
ATOM 755 N N . SER A 1 91 ? 16.536 1.706 -9.654 1.00 80.81 91 SER A N 1
ATOM 756 C CA . SER A 1 91 ? 16.969 1.086 -10.910 1.00 80.81 91 SER A CA 1
ATOM 757 C C . SER A 1 91 ? 17.231 -0.423 -10.788 1.00 80.81 91 SER A C 1
ATOM 759 O O . SER A 1 91 ? 17.411 -1.087 -11.811 1.00 80.81 91 SER A O 1
ATOM 761 N N . ASN A 1 92 ? 17.190 -0.991 -9.579 1.00 86.44 92 ASN A N 1
ATOM 762 C CA . ASN A 1 92 ? 17.433 -2.405 -9.296 1.00 86.44 92 ASN A CA 1
ATOM 763 C C . ASN A 1 92 ? 16.164 -3.136 -8.813 1.00 86.44 92 ASN A C 1
ATOM 765 O O . ASN A 1 92 ? 16.186 -3.885 -7.837 1.00 86.44 92 ASN A O 1
ATOM 769 N N . ILE A 1 93 ? 15.031 -2.900 -9.484 1.00 86.06 93 ILE A N 1
ATOM 770 C CA . ILE A 1 93 ? 13.805 -3.682 -9.259 1.00 86.06 93 ILE A CA 1
ATOM 771 C C . ILE A 1 93 ? 14.074 -5.168 -9.579 1.00 86.06 93 ILE A C 1
ATOM 773 O O . ILE A 1 93 ? 14.613 -5.450 -10.653 1.00 86.06 93 ILE A O 1
ATOM 777 N N . PRO A 1 94 ? 13.676 -6.113 -8.701 1.00 84.81 94 PRO A N 1
ATOM 778 C CA . PRO A 1 94 ? 13.801 -7.548 -8.958 1.00 84.81 94 PRO A CA 1
ATOM 779 C C . PRO A 1 94 ? 13.106 -7.988 -10.253 1.00 84.81 94 PRO A C 1
ATOM 781 O O . PRO A 1 94 ? 12.115 -7.398 -10.674 1.00 84.81 94 PRO A O 1
ATOM 784 N N . ALA A 1 95 ? 13.571 -9.078 -10.866 1.00 83.00 95 ALA A N 1
ATOM 785 C CA . ALA A 1 95 ? 12.952 -9.604 -12.087 1.00 83.00 95 ALA A CA 1
ATOM 786 C C . ALA A 1 95 ? 11.513 -10.119 -11.860 1.00 83.00 95 ALA A C 1
ATOM 788 O O . ALA A 1 95 ? 10.651 -9.949 -12.722 1.00 83.00 95 ALA A O 1
ATOM 789 N N . SER A 1 96 ? 11.249 -10.713 -10.690 1.00 91.12 96 SER A N 1
ATOM 790 C CA . SER A 1 96 ? 9.957 -11.313 -10.334 1.00 91.12 96 SER A CA 1
ATOM 791 C C . SER A 1 96 ? 9.221 -10.462 -9.306 1.00 91.12 96 SER A C 1
ATOM 793 O O . SER A 1 96 ? 9.445 -10.583 -8.097 1.00 91.12 96 SER A O 1
ATOM 795 N N . ILE A 1 97 ? 8.327 -9.605 -9.796 1.00 94.62 97 ILE A N 1
ATOM 796 C CA . ILE A 1 97 ? 7.522 -8.705 -8.968 1.00 94.62 97 ILE A CA 1
ATOM 797 C C . ILE A 1 97 ? 6.029 -8.909 -9.197 1.00 94.62 97 ILE A C 1
ATOM 799 O O . ILE A 1 97 ? 5.598 -9.413 -10.233 1.00 94.62 97 ILE A O 1
ATOM 803 N N . VAL A 1 98 ? 5.251 -8.474 -8.215 1.00 96.19 98 VAL A N 1
ATOM 804 C CA . VAL A 1 98 ? 3.802 -8.305 -8.275 1.00 96.19 98 VAL A CA 1
ATOM 805 C C . VAL A 1 98 ? 3.465 -6.930 -7.710 1.00 96.19 98 VAL A C 1
ATOM 807 O O . VAL A 1 98 ? 4.155 -6.446 -6.813 1.00 96.19 98 VAL A O 1
ATOM 810 N N . VAL A 1 99 ? 2.416 -6.296 -8.227 1.00 97.19 99 VAL A N 1
ATOM 811 C CA . VAL A 1 99 ? 1.820 -5.130 -7.573 1.00 97.19 99 VAL A CA 1
ATOM 812 C C . VAL A 1 99 ? 0.600 -5.608 -6.803 1.00 97.19 99 VAL A C 1
ATOM 814 O O . VAL A 1 99 ? -0.286 -6.251 -7.372 1.00 97.19 99 VAL A O 1
ATOM 817 N N . LEU A 1 100 ? 0.581 -5.335 -5.503 1.00 98.00 100 LEU A N 1
ATOM 818 C CA . LEU A 1 100 ? -0.581 -5.566 -4.655 1.00 98.00 100 LEU A CA 1
ATOM 819 C C . LEU A 1 100 ? -1.346 -4.261 -4.481 1.00 98.00 100 LEU A C 1
ATOM 821 O O . LEU A 1 100 ? -0.733 -3.214 -4.276 1.00 98.00 100 LEU A O 1
ATOM 825 N N . GLY A 1 101 ? -2.666 -4.359 -4.573 1.00 97.94 101 GLY A N 1
ATOM 826 C CA . GLY A 1 101 ? -3.616 -3.301 -4.275 1.00 97.94 101 GLY A CA 1
ATOM 827 C C . GLY A 1 101 ? -4.247 -3.545 -2.910 1.00 97.94 101 GLY A C 1
ATOM 828 O O . GLY A 1 101 ? -4.549 -4.691 -2.557 1.00 97.94 101 GLY A O 1
ATOM 829 N N . PHE A 1 102 ? -4.394 -2.474 -2.141 1.00 98.12 102 PHE A N 1
ATOM 830 C CA . PHE A 1 102 ? -4.941 -2.453 -0.794 1.00 98.12 102 PHE A CA 1
ATOM 831 C C . PHE A 1 102 ? -6.075 -1.437 -0.773 1.00 98.12 102 PHE A C 1
ATOM 833 O O . PHE A 1 102 ? -5.827 -0.234 -0.711 1.00 98.12 102 PHE A O 1
ATOM 840 N N . GLN A 1 103 ? -7.309 -1.927 -0.834 1.00 97.69 103 GLN A N 1
ATOM 841 C CA . GLN A 1 103 ? -8.503 -1.092 -0.747 1.00 97.69 103 GLN A CA 1
ATOM 842 C C . GLN A 1 103 ? -8.906 -0.971 0.726 1.00 97.69 103 GLN A C 1
ATOM 844 O O . GLN A 1 103 ? -9.320 -1.990 1.302 1.00 97.69 103 GLN A O 1
ATOM 849 N N . PRO A 1 104 ? -8.779 0.211 1.356 1.00 96.75 104 PRO A N 1
ATOM 850 C CA . PRO A 1 104 ? -9.170 0.408 2.744 1.00 96.75 104 PRO A CA 1
ATOM 851 C C . PRO A 1 104 ? -10.688 0.334 2.932 1.00 96.75 104 PRO A C 1
ATOM 853 O O . PRO A 1 104 ? -11.467 0.725 2.066 1.00 96.75 104 PRO A O 1
ATOM 856 N N . ASP A 1 105 ? -11.102 -0.157 4.096 1.00 96.19 105 ASP A N 1
ATOM 857 C CA . ASP A 1 105 ? -12.453 -0.006 4.629 1.00 96.19 105 ASP A CA 1
ATOM 858 C C . ASP A 1 105 ? -12.464 1.218 5.552 1.00 96.19 105 ASP A C 1
ATOM 860 O O . ASP A 1 105 ? -12.203 1.112 6.752 1.00 96.19 105 ASP A O 1
ATOM 864 N N . TRP A 1 106 ? -12.724 2.397 4.984 1.00 92.31 106 TRP A N 1
ATOM 865 C CA . TRP A 1 106 ? -12.671 3.670 5.715 1.00 92.31 106 TRP A CA 1
ATOM 866 C C . TRP A 1 106 ? -13.655 3.758 6.874 1.00 92.31 106 TRP A C 1
ATOM 868 O O . TRP A 1 106 ? -13.374 4.434 7.858 1.00 92.31 106 TRP A O 1
ATOM 878 N N . ALA A 1 107 ? -14.777 3.038 6.802 1.00 94.25 107 ALA A N 1
ATOM 879 C CA . ALA A 1 107 ? -15.737 2.981 7.901 1.00 94.25 107 ALA A CA 1
ATOM 880 C C . ALA A 1 107 ? -15.168 2.269 9.142 1.00 94.25 107 ALA A C 1
ATOM 882 O O . ALA A 1 107 ? -15.713 2.412 10.234 1.00 94.25 107 ALA A O 1
ATOM 883 N N . LYS A 1 108 ? -14.087 1.498 8.974 1.00 95.75 108 LYS A N 1
ATOM 884 C CA . LYS A 1 108 ? -13.358 0.801 10.041 1.00 95.75 108 LYS A CA 1
ATOM 885 C C . LYS A 1 108 ? -11.932 1.320 10.222 1.00 95.75 108 LYS A C 1
ATOM 887 O O . LYS A 1 108 ? -11.140 0.676 10.906 1.00 95.75 108 LYS A O 1
ATOM 892 N N . ALA A 1 109 ? -11.584 2.425 9.568 1.00 94.88 109 ALA A N 1
ATOM 893 C CA . ALA A 1 109 ? -10.295 3.058 9.762 1.00 94.88 109 ALA A CA 1
ATOM 894 C C . ALA A 1 109 ? -10.258 3.733 11.136 1.00 94.88 109 ALA A C 1
ATOM 896 O O . ALA A 1 109 ? -11.212 4.391 11.549 1.00 94.88 109 ALA A O 1
ATOM 897 N N . GLU A 1 110 ? -9.137 3.580 11.829 1.00 95.19 110 GLU A N 1
ATOM 898 C CA . GLU A 1 110 ? -8.924 4.141 13.159 1.00 95.19 110 GLU A CA 1
ATOM 899 C C . GLU A 1 110 ? -7.658 4.995 13.169 1.00 95.19 110 GLU A C 1
ATOM 901 O O . GLU A 1 110 ? -6.720 4.755 12.401 1.00 95.19 110 GLU A O 1
ATOM 906 N N . ALA A 1 111 ? -7.625 5.986 14.059 1.00 94.56 111 ALA A N 1
ATOM 907 C CA . ALA A 1 111 ? -6.435 6.775 14.325 1.00 94.56 111 ALA A CA 1
ATOM 908 C C . ALA A 1 111 ? -6.277 7.040 15.827 1.00 94.56 111 ALA A C 1
ATOM 910 O O . ALA A 1 111 ? -7.265 7.290 16.520 1.00 94.56 111 ALA A O 1
ATOM 911 N N . ASP A 1 112 ? -5.036 6.994 16.307 1.00 93.81 112 ASP A N 1
ATOM 912 C CA . ASP A 1 112 ? -4.667 7.230 17.702 1.00 93.81 112 ASP A CA 1
ATOM 913 C C . ASP A 1 112 ? -3.520 8.257 17.808 1.00 93.81 112 ASP A C 1
ATOM 915 O O . ASP A 1 112 ? -2.429 7.988 17.294 1.00 93.81 112 ASP A O 1
ATOM 919 N N . PRO A 1 113 ? -3.736 9.431 18.437 1.00 92.56 113 PRO A N 1
ATOM 920 C CA . PRO A 1 113 ? -5.030 9.916 18.933 1.00 92.56 113 PRO A CA 1
ATOM 921 C C . PRO A 1 113 ? -6.005 10.180 17.776 1.00 92.56 113 PRO A C 1
ATOM 923 O O . PRO A 1 113 ? -5.591 10.232 16.619 1.00 92.56 113 PRO A O 1
ATOM 926 N N . LEU A 1 114 ? -7.297 10.378 18.056 1.00 85.81 114 LEU A N 1
ATOM 927 C CA . LEU A 1 114 ? -8.246 10.784 17.012 1.00 85.81 114 LEU A CA 1
ATOM 928 C C . LEU A 1 114 ? -7.792 12.106 16.360 1.00 85.81 114 LEU A C 1
ATOM 930 O O . LEU A 1 114 ? -7.276 12.981 17.065 1.00 85.81 114 LEU A O 1
ATOM 934 N N . PRO A 1 115 ? -7.978 12.286 15.037 1.00 77.00 115 PRO A N 1
ATOM 935 C CA . PRO A 1 115 ? -7.649 13.541 14.379 1.00 77.00 115 PRO A CA 1
ATOM 936 C C . PRO A 1 115 ? -8.461 14.672 15.011 1.00 77.00 115 PRO A C 1
ATOM 938 O O . PRO A 1 115 ? -9.629 14.483 15.360 1.00 77.00 115 PRO A O 1
ATOM 941 N N . LEU A 1 116 ? -7.854 15.850 15.152 1.00 71.00 116 LEU A N 1
ATOM 942 C CA . LEU A 1 116 ? -8.587 17.041 15.573 1.00 71.00 116 LEU A CA 1
ATOM 943 C C . LEU A 1 116 ? -9.721 17.280 14.567 1.00 71.00 116 LEU A C 1
ATOM 945 O O . LEU A 1 116 ? -9.459 17.396 13.370 1.00 71.00 116 LEU A O 1
ATOM 949 N N . ALA A 1 117 ? -10.968 17.316 15.042 1.00 62.31 117 ALA A N 1
ATOM 950 C CA . ALA A 1 117 ? -12.096 17.711 14.209 1.00 62.31 117 ALA A CA 1
ATOM 951 C C . ALA A 1 117 ? -11.863 19.159 13.748 1.00 62.31 117 ALA A C 1
ATOM 953 O O . ALA A 1 117 ? -11.681 20.043 14.589 1.00 62.31 117 ALA A O 1
ATOM 954 N N . VAL A 1 118 ? -11.800 19.363 12.431 1.00 50.50 118 VAL A N 1
ATOM 955 C CA . VAL A 1 118 ? -11.692 20.686 11.794 1.00 50.50 118 VAL A CA 1
ATOM 956 C C . VAL A 1 118 ? -13.084 21.256 11.579 1.00 50.50 118 VAL A C 1
ATOM 958 O O . VAL A 1 118 ? -13.960 20.482 11.131 1.00 50.50 118 VAL A O 1
#

Solvent-accessible surface area (backbone atoms only — not comparable to full-atom values): 7098 Å² total; per-residue (Å²): 135,86,80,69,52,70,67,57,50,49,53,53,48,51,65,71,72,38,78,78,63,82,77,40,77,87,76,55,73,81,56,48,74,47,84,41,58,57,88,39,71,64,51,49,49,38,60,74,60,32,47,54,67,52,75,48,81,55,96,88,29,37,36,41,32,40,23,43,36,44,78,47,52,80,88,39,67,66,33,49,51,54,50,53,57,48,45,73,80,36,87,78,68,70,94,58,63,42,36,40,34,36,39,58,42,70,94,64,45,46,50,46,64,68,77,80,86,127

Sequence (118 aa):
MKTHDPKDRYSGALRFLGERYYQRPDEFVDELTALCQVDTLLVRALVAKQKCALRFDAHNQTYYLPCSVRSVAKEESLYQLTYWHNRLFNSNIPASIVVLGFQPDWAKAEADPLPL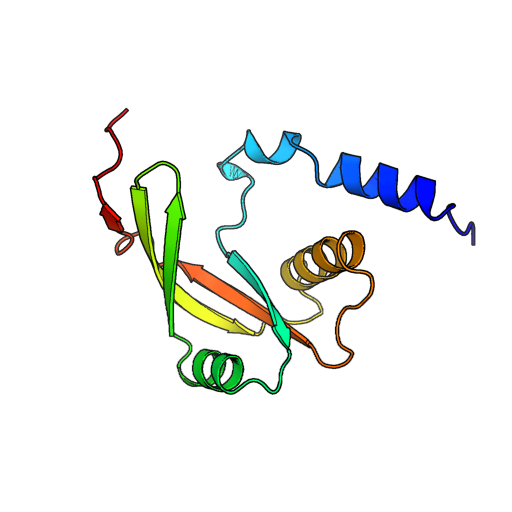AV

Mean predicted aligned error: 7.19 Å

Foldseek 3Di:
DDPPDLVRVLVVVCVVPDDPVVVCPVPDDQKDKDKAACPDPVNVCCAVVQWDWDWDQPPNKIKIFTWGKHWDDCPDPVVVVNVVVCCSVDVPRDPGITMMITRTPVV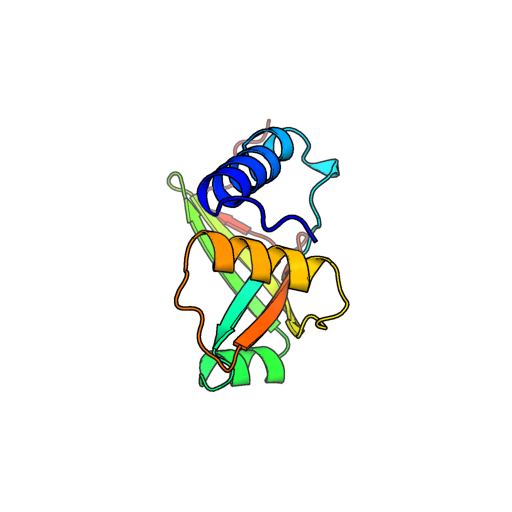PMDMVPHPPDD